Protein AF-A0A9D6IE54-F1 (afdb_monomer)

pLDDT: mean 77.95, std 11.27, range [38.97, 90.38]

Nearest PDB structures (foldseek):
  3ip4-assembly1_B  TM=4.733E-01  e=3.194E-02  Staphylococcus aureus subsp. aureus Mu50

Secondary structure (DSSP, 8-state):
--HHHHHHHHHHHHHTTT--HHHHHHHHHHTT--TTTS-HHHHHHHHHHHGGGGTHHHHHHHHHHHHHHHH-HHHHHHHHTT-HHHHHHHHHHHHHH--S---HHHHHHHHHHHH-

Structure (mmCIF, N/CA/C/O backbone):
data_AF-A0A9D6IE54-F1
#
_entry.id   AF-A0A9D6IE54-F1
#
loop_
_atom_site.group_PDB
_atom_site.id
_atom_site.type_symbol
_at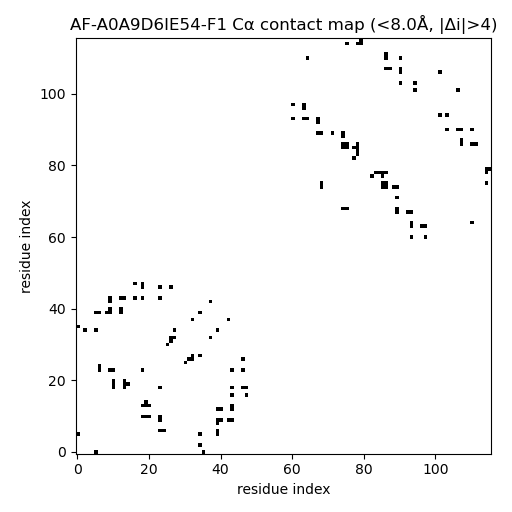om_site.label_atom_id
_atom_site.label_alt_id
_atom_site.label_comp_id
_atom_site.label_asym_id
_atom_site.label_entity_id
_atom_site.label_seq_id
_atom_site.pdbx_PDB_ins_code
_atom_site.Cartn_x
_atom_site.Cartn_y
_atom_site.Cartn_z
_atom_site.occupancy
_atom_site.B_iso_or_equiv
_atom_site.auth_seq_id
_atom_site.auth_comp_id
_atom_site.auth_asym_id
_atom_site.auth_atom_id
_atom_site.pdbx_PDB_model_num
ATOM 1 N N . LYS A 1 1 ? 20.554 7.512 -29.281 1.00 60.22 1 LYS A N 1
ATOM 2 C CA . LYS A 1 1 ? 19.188 7.367 -28.726 1.00 60.22 1 LYS A CA 1
ATOM 3 C C . LYS A 1 1 ? 19.152 8.113 -27.410 1.00 60.22 1 LYS A C 1
ATOM 5 O O . LYS A 1 1 ? 20.051 7.894 -26.607 1.00 60.22 1 LYS A O 1
ATOM 10 N N . THR A 1 2 ? 18.213 9.034 -27.226 1.00 78.38 2 THR A N 1
ATOM 11 C CA . THR A 1 2 ? 18.076 9.723 -25.941 1.00 78.38 2 THR A CA 1
ATOM 12 C C . THR A 1 2 ? 17.178 8.913 -25.008 1.00 78.38 2 THR A C 1
ATOM 14 O O . THR A 1 2 ? 16.385 8.082 -25.456 1.00 78.38 2 THR A O 1
ATOM 17 N N . THR A 1 3 ? 17.287 9.152 -23.703 1.00 77.19 3 THR A N 1
ATOM 18 C CA . THR A 1 3 ? 16.371 8.571 -22.709 1.00 77.19 3 THR A CA 1
ATOM 19 C C . THR A 1 3 ? 14.913 8.952 -22.988 1.00 77.19 3 THR A C 1
ATOM 21 O O . THR A 1 3 ? 14.018 8.170 -22.680 1.00 77.19 3 THR A O 1
ATOM 24 N N . ALA A 1 4 ? 14.678 10.119 -23.600 1.00 79.81 4 ALA A N 1
ATOM 25 C CA . ALA A 1 4 ? 13.350 10.594 -23.975 1.00 79.81 4 ALA A CA 1
ATOM 26 C C . ALA A 1 4 ? 12.734 9.746 -25.100 1.00 79.81 4 ALA A C 1
ATOM 28 O O . ALA A 1 4 ? 11.650 9.204 -24.905 1.00 79.81 4 ALA A O 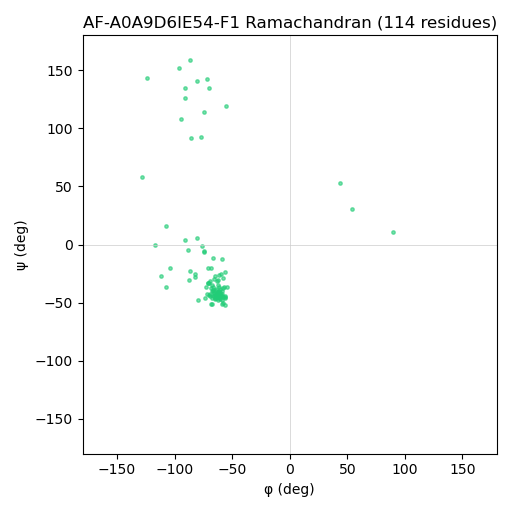1
ATOM 29 N N . ASP A 1 5 ? 13.460 9.530 -26.205 1.00 84.56 5 ASP A N 1
ATOM 30 C CA . ASP A 1 5 ? 12.999 8.670 -27.311 1.00 84.56 5 ASP A CA 1
ATOM 31 C C . ASP A 1 5 ? 12.651 7.257 -26.823 1.00 84.56 5 ASP A C 1
ATOM 33 O O . ASP A 1 5 ? 11.609 6.696 -27.158 1.00 84.56 5 ASP A O 1
ATOM 37 N N . TYR A 1 6 ? 13.519 6.688 -25.982 1.00 84.75 6 TYR A N 1
ATOM 38 C CA . TYR A 1 6 ? 13.324 5.352 -25.425 1.00 84.75 6 TYR A CA 1
ATOM 39 C C . TYR A 1 6 ? 12.075 5.267 -24.537 1.00 84.75 6 TYR A C 1
ATOM 41 O O . TYR A 1 6 ? 11.325 4.289 -24.583 1.00 84.75 6 TYR A O 1
ATOM 49 N N . PHE A 1 7 ? 11.849 6.293 -23.715 1.00 84.19 7 PHE A N 1
ATOM 50 C CA . PHE A 1 7 ? 10.685 6.365 -22.845 1.00 84.19 7 PHE A CA 1
ATOM 51 C C . PHE A 1 7 ? 9.387 6.474 -23.650 1.00 84.19 7 PHE A C 1
ATOM 53 O O . PHE A 1 7 ? 8.435 5.757 -23.350 1.00 84.19 7 PHE A O 1
ATOM 60 N N . GLU A 1 8 ? 9.348 7.306 -24.690 1.00 86.25 8 GLU A N 1
ATOM 61 C CA . GLU A 1 8 ? 8.169 7.451 -25.549 1.00 86.25 8 GLU A CA 1
ATOM 62 C C . GLU A 1 8 ? 7.808 6.151 -26.278 1.00 86.25 8 GLU A C 1
ATOM 64 O O . GLU A 1 8 ? 6.637 5.758 -26.305 1.00 86.25 8 GLU A O 1
ATOM 69 N N . GLU A 1 9 ? 8.808 5.437 -26.803 1.0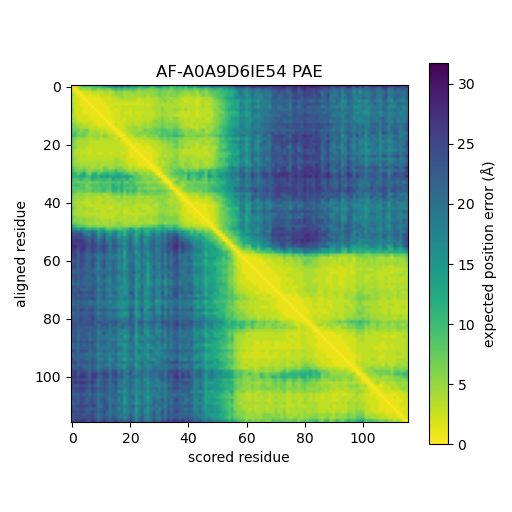0 86.88 9 GLU A N 1
ATOM 70 C CA . GLU A 1 9 ? 8.616 4.114 -27.405 1.00 86.88 9 GLU A CA 1
ATOM 71 C C . GLU A 1 9 ? 8.065 3.107 -26.389 1.00 86.88 9 GLU A C 1
ATOM 73 O O . GLU A 1 9 ? 7.086 2.407 -26.663 1.00 86.88 9 GLU A O 1
ATOM 78 N N . ALA A 1 10 ? 8.644 3.064 -25.186 1.00 85.38 10 ALA A N 1
ATOM 79 C CA . ALA A 1 10 ? 8.174 2.192 -24.118 1.00 85.38 10 ALA A CA 1
ATOM 80 C C . ALA A 1 10 ? 6.733 2.532 -23.695 1.00 85.38 10 ALA A C 1
ATOM 82 O O . ALA A 1 10 ? 5.927 1.627 -23.503 1.00 85.38 10 ALA A O 1
ATOM 83 N N . VAL A 1 11 ? 6.363 3.813 -23.602 1.00 85.56 11 VAL A N 1
ATOM 84 C CA . VAL A 1 11 ? 4.992 4.243 -23.275 1.00 85.56 11 VAL A CA 1
ATOM 85 C C . VAL A 1 11 ? 3.998 3.824 -24.359 1.00 85.56 11 VAL A C 1
ATOM 87 O O . VAL A 1 11 ? 2.930 3.310 -24.024 1.00 85.56 11 VAL A O 1
ATOM 90 N N . LYS A 1 12 ? 4.352 3.966 -25.644 1.00 87.12 12 LYS A N 1
ATOM 91 C CA . LYS A 1 12 ? 3.515 3.501 -26.764 1.00 87.12 12 LYS A CA 1
ATOM 92 C C . LYS A 1 12 ? 3.227 2.004 -26.687 1.00 87.12 12 LYS A C 1
ATOM 94 O O . LYS A 1 12 ? 2.081 1.597 -26.852 1.00 87.12 12 LYS A O 1
ATOM 99 N N . ILE A 1 13 ? 4.245 1.191 -26.404 1.00 85.56 13 ILE A N 1
ATOM 100 C CA . ILE A 1 13 ? 4.092 -0.267 -26.286 1.00 85.56 13 ILE A CA 1
ATOM 101 C C . ILE A 1 13 ? 3.336 -0.619 -24.991 1.00 85.56 13 ILE A C 1
ATOM 103 O O . ILE A 1 13 ? 2.423 -1.441 -24.991 1.00 85.56 13 ILE A O 1
ATOM 107 N N . GLY A 1 14 ? 3.666 0.047 -23.881 1.00 81.31 14 GLY A N 1
ATOM 108 C CA . GLY A 1 14 ? 3.065 -0.158 -22.561 1.00 81.31 14 GLY A CA 1
ATOM 109 C C . GLY A 1 14 ? 1.583 0.201 -22.481 1.00 81.31 14 GLY A C 1
ATOM 110 O O . GLY A 1 14 ? 0.859 -0.417 -21.696 1.00 81.31 14 GLY A O 1
ATOM 111 N N . ALA A 1 15 ? 1.109 1.126 -23.322 1.00 78.44 15 ALA A N 1
ATOM 112 C CA . ALA A 1 15 ? -0.308 1.459 -23.445 1.00 78.44 15 ALA A CA 1
ATOM 113 C C . ALA A 1 15 ? -1.161 0.227 -23.803 1.00 78.44 15 ALA A C 1
ATOM 115 O O . ALA A 1 15 ? -2.237 0.048 -23.234 1.00 78.44 15 ALA A O 1
ATOM 116 N N . GLY A 1 16 ? -0.641 -0.679 -24.643 1.00 77.12 16 GLY A N 1
ATOM 117 C CA . GLY A 1 16 ? -1.297 -1.952 -24.971 1.00 77.12 16 GLY A CA 1
ATOM 118 C C . GLY A 1 16 ? -1.355 -2.953 -23.807 1.00 77.12 16 GLY A C 1
ATOM 119 O O . GLY A 1 16 ? -2.206 -3.834 -23.795 1.00 77.12 16 GLY A O 1
ATOM 120 N N . HIS A 1 17 ? -0.499 -2.790 -22.793 1.00 72.62 17 HIS A N 1
ATOM 121 C CA . HIS A 1 17 ? -0.405 -3.656 -21.606 1.00 72.62 17 HIS A CA 1
ATOM 122 C C . HIS A 1 17 ? -0.965 -2.988 -20.325 1.00 72.62 17 HIS A C 1
ATOM 124 O O . HIS A 1 17 ? -0.693 -3.417 -19.193 1.00 72.62 17 HIS A O 1
ATOM 130 N N . MET A 1 18 ? -1.744 -1.906 -20.481 1.00 70.00 18 MET A N 1
ATOM 131 C CA . MET A 1 18 ? -2.297 -1.079 -19.395 1.00 70.00 18 MET A CA 1
ATOM 132 C C . MET A 1 18 ? -1.230 -0.556 -18.411 1.00 70.00 18 MET A C 1
ATOM 134 O O . MET A 1 18 ? -1.486 -0.446 -17.208 1.00 70.00 18 MET A O 1
ATOM 138 N N . ILE A 1 19 ? 0.003 -0.318 -18.860 1.00 76.44 19 ILE A N 1
ATOM 139 C CA . ILE A 1 19 ? 1.104 0.126 -17.994 1.00 76.44 19 ILE A CA 1
ATOM 140 C C . ILE A 1 19 ? 1.136 1.652 -17.961 1.00 76.44 19 ILE A C 1
ATOM 142 O O . ILE A 1 19 ? 1.213 2.305 -18.997 1.00 76.44 19 ILE A O 1
ATOM 146 N N . ALA A 1 20 ? 1.110 2.229 -16.759 1.00 80.44 20 ALA A N 1
ATOM 147 C CA . ALA A 1 20 ? 1.158 3.676 -16.602 1.00 80.44 20 ALA A CA 1
ATOM 148 C C . ALA A 1 20 ? 2.558 4.239 -16.939 1.00 80.44 20 ALA A C 1
ATOM 150 O O . ALA A 1 20 ? 3.561 3.661 -16.504 1.00 80.44 20 ALA A O 1
ATOM 151 N N . PRO A 1 21 ? 2.659 5.421 -17.580 1.00 81.31 21 PRO A N 1
ATOM 152 C CA . PRO A 1 21 ? 3.941 6.076 -17.871 1.00 81.31 21 PRO A CA 1
ATOM 153 C C . PRO A 1 21 ? 4.812 6.273 -16.624 1.00 81.31 21 PRO A C 1
ATOM 155 O O . PRO A 1 21 ? 6.022 6.064 -16.656 1.00 81.31 21 PRO A O 1
ATOM 158 N N . LYS A 1 22 ? 4.182 6.577 -15.481 1.00 80.25 22 LYS A N 1
ATOM 159 C CA . LYS A 1 22 ? 4.849 6.699 -14.176 1.00 80.25 22 LYS A CA 1
ATOM 160 C C . LYS A 1 22 ? 5.594 5.422 -13.766 1.00 80.25 22 LYS A C 1
ATOM 162 O O . LYS A 1 22 ? 6.668 5.506 -13.177 1.00 80.25 22 LYS A O 1
ATOM 167 N N . GLN A 1 23 ? 5.040 4.244 -14.064 1.00 77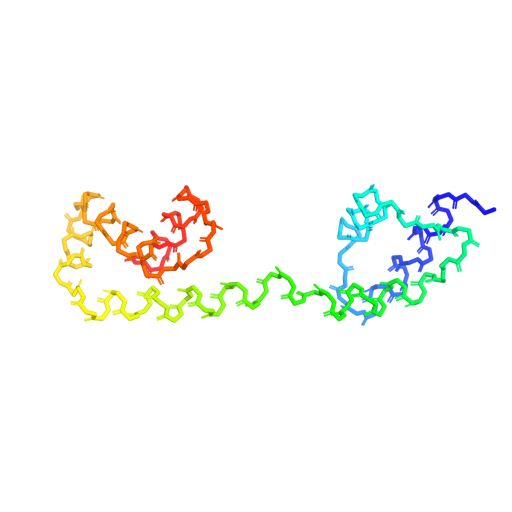.00 23 GLN A N 1
ATOM 168 C CA . GLN A 1 23 ? 5.671 2.959 -13.744 1.00 77.00 23 GLN A CA 1
ATOM 169 C C . GLN A 1 23 ? 6.918 2.745 -14.602 1.00 77.00 23 GLN A C 1
ATOM 171 O O . GLN A 1 23 ? 7.966 2.380 -14.077 1.00 77.00 23 GLN A O 1
ATOM 176 N N . ILE A 1 24 ? 6.815 3.045 -15.897 1.00 80.56 24 ILE A N 1
ATOM 177 C CA . ILE A 1 24 ? 7.927 2.957 -16.847 1.00 80.56 24 ILE A CA 1
ATOM 178 C C . ILE A 1 24 ? 9.050 3.906 -16.419 1.00 80.56 24 ILE A C 1
ATOM 180 O O . ILE A 1 24 ? 10.196 3.480 -16.311 1.00 80.56 24 ILE A O 1
ATOM 184 N N . ALA A 1 25 ? 8.717 5.151 -16.064 1.00 79.69 25 ALA A N 1
ATOM 185 C CA . ALA A 1 25 ? 9.686 6.144 -15.606 1.00 79.69 25 ALA A CA 1
ATOM 186 C C . ALA A 1 25 ? 10.398 5.682 -14.330 1.00 79.69 25 ALA A C 1
ATOM 188 O O . ALA A 1 25 ? 11.622 5.729 -14.253 1.00 79.69 25 ALA A O 1
ATOM 189 N N . ASN A 1 26 ? 9.647 5.161 -13.353 1.00 77.19 26 ASN A N 1
ATOM 190 C CA . ASN A 1 26 ? 10.225 4.646 -12.115 1.00 77.19 26 ASN A CA 1
ATOM 191 C C . ASN A 1 26 ? 11.173 3.468 -12.381 1.00 77.19 26 ASN A C 1
ATOM 193 O O . ASN A 1 26 ? 12.236 3.397 -11.784 1.00 77.19 26 ASN A O 1
ATOM 197 N N . VAL A 1 27 ? 10.847 2.559 -13.301 1.00 78.12 27 VAL A N 1
ATOM 198 C CA . VAL A 1 27 ? 11.741 1.438 -13.633 1.00 78.12 27 VAL A CA 1
ATOM 199 C C . VAL A 1 27 ? 12.996 1.916 -14.375 1.00 78.12 27 VAL A C 1
ATOM 201 O O . VAL A 1 27 ? 14.098 1.496 -14.033 1.00 78.12 27 VAL A O 1
ATOM 204 N N . VAL A 1 28 ? 12.865 2.825 -15.340 1.00 76.12 28 VAL A N 1
ATOM 205 C CA . VAL A 1 28 ? 14.015 3.370 -16.083 1.00 76.12 28 VAL A CA 1
ATOM 206 C C . VAL A 1 28 ? 14.961 4.141 -15.151 1.00 76.12 28 VAL A C 1
ATOM 208 O O . VAL A 1 28 ? 16.173 3.949 -15.219 1.00 76.12 28 VAL A O 1
ATOM 211 N N . ILE A 1 29 ? 14.415 4.949 -14.237 1.00 71.62 29 ILE A N 1
ATOM 212 C CA . ILE A 1 29 ? 15.191 5.801 -13.323 1.00 71.62 29 ILE A CA 1
ATOM 213 C C . ILE A 1 29 ? 15.750 5.001 -12.135 1.00 71.62 29 ILE A C 1
ATOM 215 O O . ILE A 1 29 ? 16.929 5.109 -11.809 1.00 71.62 29 ILE A O 1
ATOM 219 N N . ASN A 1 30 ? 14.919 4.187 -11.478 1.00 67.81 30 ASN A N 1
ATOM 220 C CA . ASN A 1 30 ? 15.233 3.570 -10.184 1.00 67.81 30 ASN A CA 1
ATOM 221 C C . ASN A 1 30 ? 15.985 2.234 -10.331 1.00 67.81 30 ASN A C 1
ATOM 223 O O . ASN A 1 30 ? 16.814 1.890 -9.494 1.00 67.81 30 ASN A O 1
ATOM 227 N N . LYS A 1 31 ? 15.750 1.485 -11.421 1.00 63.38 31 LYS A N 1
ATOM 228 C CA . LYS A 1 31 ? 16.450 0.216 -11.703 1.00 63.38 31 LYS A CA 1
ATOM 229 C C . LYS A 1 31 ? 17.726 0.382 -12.540 1.00 63.38 31 LYS A C 1
ATOM 231 O O . LYS A 1 31 ? 18.334 -0.631 -12.868 1.00 63.38 31 LYS A O 1
ATOM 236 N N . LYS A 1 32 ? 18.129 1.621 -12.872 1.00 61.34 32 LYS A N 1
ATOM 237 C CA . LYS A 1 32 ? 19.295 1.940 -13.725 1.00 61.34 32 LYS A CA 1
ATOM 238 C C . LYS A 1 32 ? 19.370 1.035 -14.961 1.00 61.34 32 LYS A C 1
ATOM 240 O O . LYS A 1 32 ? 20.373 0.367 -15.197 1.00 61.34 32 LYS A O 1
ATOM 245 N N . ILE A 1 33 ? 18.275 0.960 -15.713 1.00 68.06 33 ILE A N 1
ATOM 246 C CA . ILE A 1 33 ? 18.244 0.114 -16.906 1.00 68.06 33 ILE A CA 1
ATOM 247 C C . ILE A 1 33 ? 19.128 0.722 -17.982 1.00 68.06 33 ILE A C 1
ATOM 249 O O . ILE A 1 33 ? 19.053 1.916 -18.270 1.00 68.06 33 ILE A O 1
ATOM 253 N N . ASP A 1 34 ? 19.927 -0.136 -18.601 1.00 70.81 34 ASP A N 1
ATOM 254 C CA . ASP A 1 34 ? 20.775 0.247 -19.711 1.00 70.81 34 ASP A CA 1
ATOM 255 C C . ASP A 1 34 ? 19.931 0.373 -20.988 1.00 70.81 34 ASP A C 1
ATOM 257 O O . ASP A 1 34 ? 19.653 -0.605 -21.689 1.00 70.81 34 ASP A O 1
ATOM 261 N N . ILE A 1 35 ? 19.460 1.594 -21.254 1.00 71.31 35 ILE A N 1
ATOM 262 C CA . ILE A 1 35 ? 18.622 1.954 -22.413 1.00 71.31 35 ILE A CA 1
ATOM 263 C C . ILE A 1 35 ? 19.357 1.827 -23.758 1.00 71.31 35 ILE A C 1
ATOM 265 O O . ILE A 1 35 ? 18.733 1.896 -24.815 1.00 71.31 35 ILE A O 1
ATOM 269 N N . SER A 1 36 ? 20.683 1.660 -23.726 1.00 67.81 36 SER A N 1
ATOM 270 C CA . SER A 1 36 ? 21.506 1.468 -24.922 1.00 67.81 36 SER A CA 1
ATOM 271 C C . SER A 1 36 ? 21.491 0.016 -25.397 1.00 67.81 36 SER A C 1
ATOM 273 O O . SER A 1 36 ? 21.644 -0.235 -26.590 1.00 67.81 36 SER A O 1
ATOM 275 N N . SER A 1 37 ? 21.284 -0.928 -24.474 1.00 70.81 37 SER A N 1
ATOM 276 C CA . SER A 1 37 ? 21.341 -2.371 -24.737 1.00 70.81 37 SER A CA 1
ATOM 277 C C . SER A 1 37 ? 19.974 -3.060 -24.617 1.00 70.81 37 SER A C 1
ATOM 279 O O . SER A 1 37 ? 19.705 -4.062 -25.277 1.00 70.81 37 SER A O 1
ATOM 281 N N . THR A 1 38 ? 19.065 -2.507 -23.812 1.00 74.31 38 THR A N 1
ATOM 282 C CA . THR A 1 38 ? 17.742 -3.097 -23.568 1.00 74.31 38 THR A CA 1
ATOM 283 C C . THR A 1 38 ? 16.718 -2.565 -24.565 1.00 74.31 38 THR A C 1
ATOM 285 O O . THR A 1 38 ? 16.644 -1.364 -24.795 1.00 74.31 38 THR A O 1
ATOM 288 N N . LEU A 1 39 ? 15.888 -3.441 -25.139 1.00 82.56 39 LEU A N 1
ATOM 289 C CA . LEU A 1 39 ? 14.790 -3.032 -26.020 1.00 82.56 39 LEU A C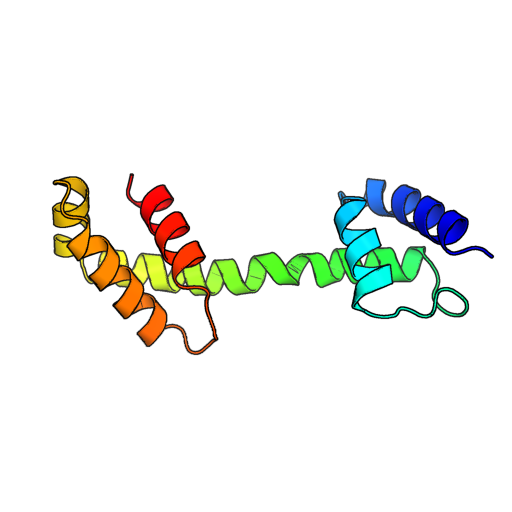A 1
ATOM 290 C C . LEU A 1 39 ? 13.565 -2.564 -25.213 1.00 82.56 39 LEU A C 1
ATOM 292 O O . LEU A 1 39 ? 13.195 -3.229 -24.239 1.00 82.56 39 LEU A O 1
ATOM 296 N N . PRO A 1 40 ? 12.856 -1.507 -25.656 1.00 79.06 40 PRO A N 1
ATOM 297 C CA . PRO A 1 40 ? 11.680 -0.993 -24.954 1.00 79.06 40 PRO A CA 1
ATOM 298 C C . PRO A 1 40 ? 10.553 -2.032 -24.894 1.00 79.06 40 PRO A C 1
ATOM 300 O O . PRO A 1 40 ? 9.898 -2.164 -23.866 1.00 79.06 40 PRO A O 1
ATOM 303 N N . ALA A 1 41 ? 10.389 -2.856 -25.933 1.00 82.94 41 ALA A N 1
ATOM 304 C CA . ALA A 1 41 ? 9.446 -3.975 -25.917 1.00 82.94 41 ALA A CA 1
ATOM 305 C C . ALA A 1 41 ? 9.751 -4.979 -24.793 1.00 82.94 41 ALA A C 1
ATOM 307 O O . ALA A 1 41 ? 8.854 -5.394 -24.065 1.00 82.94 41 ALA A O 1
ATOM 308 N N . HIS A 1 42 ? 11.028 -5.323 -24.602 1.00 81.88 42 HIS A N 1
ATOM 309 C CA . HIS A 1 42 ? 11.449 -6.256 -23.558 1.00 81.88 42 HIS A CA 1
ATOM 31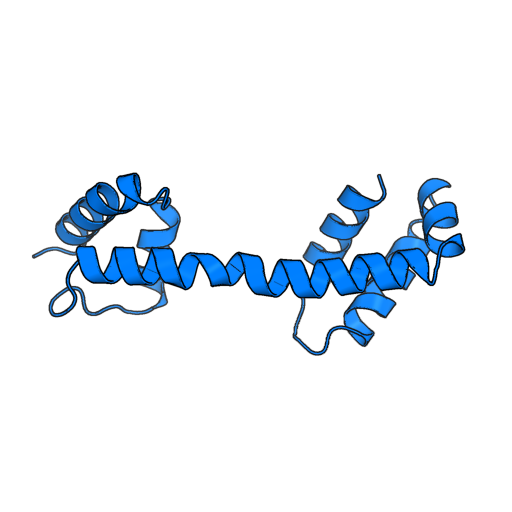0 C C . HIS A 1 42 ? 11.265 -5.653 -22.162 1.00 81.88 42 HIS A C 1
ATOM 312 O O . HIS A 1 42 ? 10.824 -6.340 -21.243 1.00 81.88 42 HIS A O 1
ATOM 318 N N . LEU A 1 43 ? 11.531 -4.350 -22.014 1.00 79.69 43 LEU A N 1
ATOM 319 C CA . LEU A 1 43 ? 11.235 -3.610 -20.792 1.00 79.69 43 LEU A CA 1
ATOM 320 C C . LEU A 1 43 ? 9.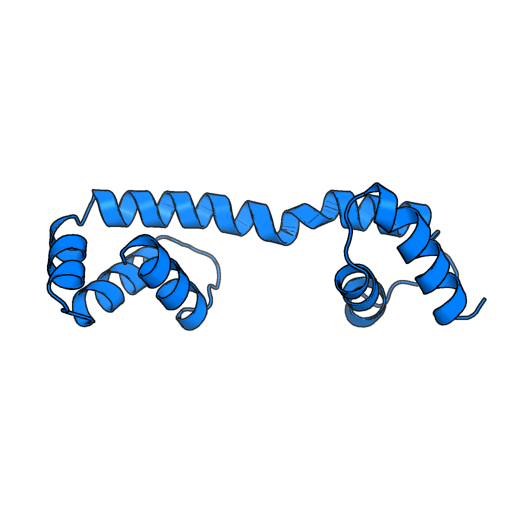743 -3.665 -20.459 1.00 79.69 43 LEU A C 1
ATOM 322 O O . LEU A 1 43 ? 9.395 -3.946 -19.319 1.00 79.69 43 LEU A O 1
ATOM 326 N N . ILE A 1 44 ? 8.865 -3.414 -21.430 1.00 83.38 44 ILE A N 1
ATOM 327 C CA . ILE A 1 44 ? 7.416 -3.451 -21.217 1.00 83.38 44 ILE A CA 1
ATOM 328 C C . ILE A 1 44 ? 6.940 -4.849 -20.867 1.00 83.38 44 ILE A C 1
ATOM 330 O O . ILE A 1 44 ? 6.190 -4.977 -19.908 1.00 83.38 44 ILE A O 1
ATOM 334 N N . THR A 1 45 ? 7.421 -5.890 -21.543 1.00 79.62 45 THR A N 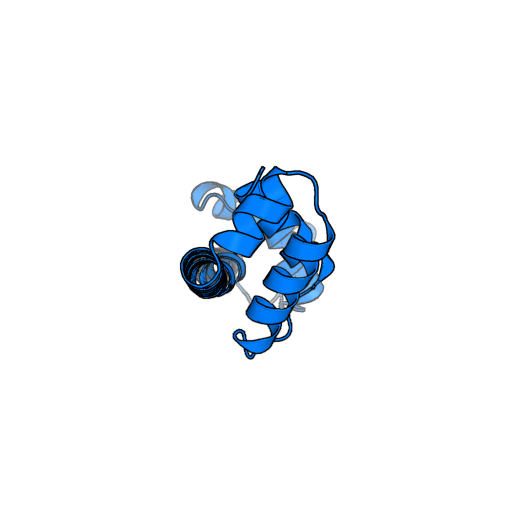1
ATOM 335 C CA . THR A 1 45 ? 7.134 -7.275 -21.153 1.00 79.62 45 THR A CA 1
ATOM 336 C C . THR A 1 45 ? 7.621 -7.551 -19.734 1.00 79.62 45 THR A C 1
ATOM 338 O O . THR A 1 45 ? 6.884 -8.108 -18.929 1.00 79.62 45 THR A O 1
ATOM 341 N N . GLN A 1 46 ? 8.816 -7.083 -19.369 1.00 75.12 46 GLN A N 1
ATOM 342 C CA . GLN A 1 46 ? 9.341 -7.228 -18.016 1.00 75.12 46 GLN A CA 1
ATOM 343 C C . GLN A 1 46 ? 8.510 -6.448 -16.990 1.00 75.12 46 GLN A C 1
ATOM 345 O O . GLN A 1 46 ? 8.301 -6.962 -15.899 1.00 75.12 46 GLN A O 1
ATOM 350 N N . ILE A 1 47 ? 8.024 -5.242 -17.304 1.00 75.56 47 ILE A N 1
ATOM 351 C CA . ILE A 1 47 ? 7.147 -4.453 -16.424 1.00 75.56 47 ILE A CA 1
ATOM 352 C C . ILE A 1 47 ? 5.747 -5.062 -16.372 1.00 75.56 47 ILE A C 1
ATOM 354 O O . ILE A 1 47 ? 5.161 -5.064 -15.304 1.00 75.56 47 ILE A O 1
ATOM 358 N N . ALA A 1 48 ? 5.215 -5.616 -17.460 1.00 70.62 48 ALA A N 1
ATOM 359 C CA . ALA A 1 48 ? 3.943 -6.333 -17.479 1.00 70.62 48 ALA A CA 1
ATOM 360 C C . ALA A 1 48 ? 4.024 -7.589 -16.599 1.00 70.62 48 ALA A C 1
ATOM 362 O O . ALA A 1 48 ? 3.163 -7.793 -15.749 1.00 70.62 48 ALA A O 1
ATOM 363 N N . SER A 1 49 ? 5.110 -8.356 -16.719 1.00 64.62 49 SER A N 1
ATOM 364 C CA . SER A 1 49 ? 5.407 -9.503 -15.855 1.00 64.62 49 SER A CA 1
ATOM 365 C C . SER A 1 49 ? 5.751 -9.086 -14.418 1.00 64.62 49 SER A C 1
ATOM 367 O O . SER A 1 49 ? 5.436 -9.797 -13.471 1.00 64.62 49 SER A O 1
ATOM 369 N N . SER A 1 50 ? 6.361 -7.912 -14.222 1.00 54.38 50 SER A N 1
ATOM 370 C CA . SER A 1 50 ? 6.693 -7.352 -12.898 1.00 54.38 50 SER A CA 1
ATOM 371 C C . SER A 1 50 ? 5.572 -6.506 -12.299 1.00 54.38 50 SER A C 1
ATOM 373 O O . SER A 1 50 ? 5.673 -6.111 -11.143 1.00 54.38 50 SER A O 1
ATOM 375 N N . LYS A 1 51 ? 4.469 -6.266 -13.019 1.00 50.47 51 LYS A N 1
ATOM 376 C CA . LYS A 1 51 ? 3.251 -5.606 -12.512 1.00 50.47 51 LYS A CA 1
ATOM 377 C C . LYS A 1 51 ? 2.664 -6.382 -11.326 1.00 50.47 51 LYS A C 1
ATOM 379 O O . LYS A 1 51 ? 1.851 -5.859 -10.575 1.00 50.47 51 LYS A O 1
ATOM 384 N N . GLN A 1 52 ? 3.163 -7.600 -11.117 1.00 46.19 52 GLN A N 1
ATOM 385 C CA . GLN A 1 52 ? 2.924 -8.4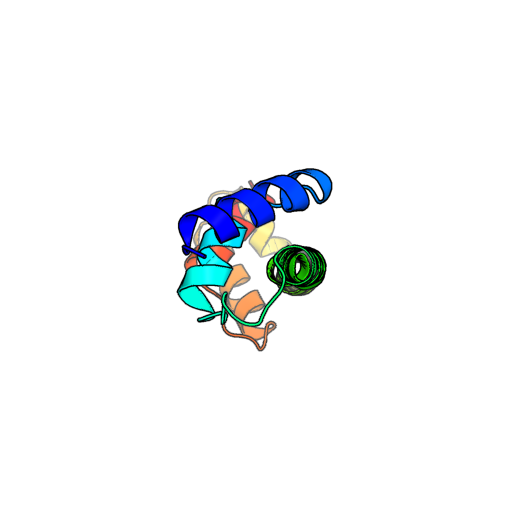56 -9.973 1.00 46.19 52 GLN A CA 1
ATOM 386 C C . GLN A 1 52 ? 3.649 -8.054 -8.672 1.00 46.19 52 GLN A C 1
ATOM 388 O O . GLN A 1 52 ? 3.388 -8.645 -7.624 1.00 46.19 52 GLN A O 1
ATOM 393 N N . THR A 1 53 ? 4.533 -7.045 -8.669 1.00 42.09 53 THR A N 1
ATOM 394 C CA . THR A 1 53 ? 5.198 -6.599 -7.426 1.00 42.09 53 THR A CA 1
ATOM 395 C C . THR A 1 53 ? 4.304 -5.763 -6.506 1.00 42.09 53 THR A C 1
ATOM 397 O O . THR A 1 53 ? 4.747 -5.390 -5.424 1.00 42.09 53 THR A O 1
ATOM 400 N N . ALA A 1 54 ? 3.054 -5.501 -6.902 1.00 43.66 54 ALA A N 1
ATOM 401 C CA . ALA A 1 54 ? 2.024 -4.910 -6.045 1.00 43.66 54 ALA A CA 1
ATOM 402 C C . ALA A 1 54 ? 0.813 -5.834 -5.806 1.00 43.66 54 ALA A C 1
ATOM 404 O O . ALA A 1 54 ? -0.091 -5.443 -5.087 1.00 43.66 54 ALA A O 1
ATOM 405 N N . THR A 1 55 ? 0.772 -7.045 -6.376 1.00 38.97 55 THR A N 1
ATOM 406 C CA . THR A 1 55 ? -0.367 -7.968 -6.184 1.00 38.97 55 THR A CA 1
ATOM 407 C C . THR A 1 55 ? -0.031 -9.153 -5.281 1.00 38.97 55 THR A C 1
ATOM 409 O O . THR A 1 55 ? -0.841 -9.520 -4.438 1.00 38.97 55 THR A O 1
ATOM 412 N N . LEU A 1 56 ? 1.191 -9.698 -5.337 1.00 41.25 56 LEU A N 1
ATOM 413 C CA . LEU A 1 56 ? 1.555 -10.840 -4.479 1.00 41.25 56 LEU A CA 1
ATOM 414 C C . LEU A 1 56 ? 1.715 -10.482 -2.993 1.00 41.25 56 LEU A C 1
ATOM 416 O O . LEU A 1 56 ? 1.447 -11.314 -2.127 1.00 41.25 56 LEU A O 1
ATOM 420 N N . SER A 1 57 ? 2.187 -9.269 -2.686 1.00 54.56 57 SER A N 1
ATOM 421 C CA . SER A 1 57 ? 2.265 -8.795 -1.295 1.00 54.56 57 SER A CA 1
ATOM 422 C C . SER A 1 57 ? 0.878 -8.511 -0.725 1.00 54.56 57 SER A C 1
ATOM 424 O O . SER A 1 57 ? 0.658 -8.735 0.461 1.00 54.56 57 SER A O 1
ATOM 426 N N . ASP A 1 58 ? -0.045 -8.062 -1.573 1.00 61.62 58 ASP A N 1
ATOM 427 C CA . ASP A 1 58 ? -1.406 -7.710 -1.194 1.00 61.62 58 ASP A CA 1
ATOM 428 C C . ASP A 1 58 ? -2.241 -8.961 -0.903 1.00 61.62 58 ASP A C 1
ATOM 430 O O . ASP A 1 58 ? -2.831 -9.031 0.165 1.00 61.62 58 ASP A O 1
ATOM 434 N N . GLU A 1 59 ? -2.203 -10.003 -1.741 1.00 69.00 59 GLU A N 1
ATOM 435 C CA . GLU A 1 59 ? -2.999 -11.222 -1.508 1.00 69.00 59 GLU A CA 1
ATOM 436 C C . GLU A 1 59 ? -2.611 -11.974 -0.223 1.00 69.00 59 GLU A C 1
ATOM 438 O O . GLU A 1 59 ? -3.474 -12.440 0.524 1.00 69.00 59 GLU A O 1
ATOM 443 N N . ALA A 1 60 ? -1.310 -12.113 0.055 1.00 75.81 60 ALA A N 1
ATOM 444 C CA . ALA A 1 60 ? -0.847 -12.775 1.276 1.00 75.81 60 ALA A CA 1
ATOM 445 C C . ALA A 1 60 ? -1.213 -11.963 2.527 1.00 75.81 60 ALA A C 1
ATOM 447 O O . ALA A 1 60 ? -1.604 -12.528 3.551 1.00 75.81 60 ALA A O 1
ATOM 448 N N . LEU A 1 61 ? -1.099 -10.638 2.428 1.00 78.25 61 LEU A N 1
ATOM 449 C CA . LEU A 1 61 ? -1.472 -9.722 3.491 1.00 78.25 61 LEU A CA 1
ATOM 450 C C . LEU A 1 61 ? -2.985 -9.724 3.724 1.00 78.25 61 LEU A C 1
ATOM 452 O O . LEU A 1 61 ? -3.406 -9.837 4.868 1.00 78.25 61 LEU A O 1
ATOM 456 N N . GLU A 1 62 ? -3.793 -9.652 2.668 1.00 81.12 62 GLU A N 1
ATOM 457 C CA . GLU A 1 62 ? -5.253 -9.705 2.747 1.00 81.12 62 GLU A CA 1
ATOM 458 C C . GLU A 1 62 ? -5.717 -11.011 3.381 1.00 81.12 62 GLU A C 1
ATOM 460 O O . GLU A 1 62 ? -6.505 -10.968 4.319 1.00 81.12 62 GLU A O 1
ATOM 465 N N . LYS A 1 63 ? -5.147 -12.161 2.993 1.00 84.75 63 LYS A N 1
ATOM 466 C CA . LYS A 1 63 ? -5.441 -13.440 3.662 1.00 84.75 63 LYS A CA 1
ATOM 467 C C . LYS A 1 63 ? -5.160 -13.398 5.162 1.00 84.75 63 LYS A C 1
ATOM 469 O O . LYS A 1 63 ? -5.970 -13.883 5.948 1.00 84.75 63 LYS A O 1
ATOM 474 N N . ILE A 1 64 ? -4.029 -12.820 5.568 1.00 86.69 64 ILE A N 1
ATOM 475 C CA . ILE A 1 64 ? -3.678 -12.686 6.987 1.00 86.69 64 ILE A CA 1
ATOM 476 C C . ILE A 1 64 ? -4.634 -11.728 7.694 1.00 86.69 64 ILE A C 1
ATOM 478 O O . ILE A 1 64 ? -5.084 -12.048 8.790 1.00 86.69 64 ILE A O 1
ATOM 482 N N . ILE A 1 65 ? -4.957 -10.582 7.089 1.00 86.06 65 ILE A N 1
ATOM 483 C CA . ILE A 1 65 ? -5.909 -9.615 7.645 1.00 86.06 65 ILE A CA 1
ATOM 484 C C . ILE A 1 65 ? -7.263 -10.293 7.845 1.00 86.06 65 ILE A C 1
ATOM 486 O O . ILE A 1 65 ? -7.782 -10.249 8.955 1.00 86.06 65 ILE A O 1
ATOM 490 N N . THR A 1 66 ? -7.805 -10.965 6.825 1.00 86.62 66 THR A N 1
ATOM 491 C CA . THR A 1 66 ? -9.072 -11.700 6.921 1.00 86.62 66 THR A CA 1
ATOM 492 C C . THR A 1 66 ? -9.022 -12.734 8.037 1.00 86.62 66 THR A C 1
ATOM 494 O O . THR A 1 66 ? -9.931 -12.773 8.856 1.00 86.62 66 THR A O 1
ATOM 497 N N . GLN A 1 67 ? -7.941 -13.511 8.135 1.00 89.31 67 GLN A N 1
ATOM 498 C CA . GLN A 1 67 ? -7.794 -14.494 9.204 1.00 89.31 67 GLN A CA 1
ATOM 499 C C . GLN A 1 67 ? -7.743 -13.833 10.590 1.00 89.31 67 GLN A C 1
ATOM 501 O O . GLN A 1 67 ? -8.390 -14.304 11.513 1.00 89.31 67 GLN A O 1
ATOM 506 N N . ILE A 1 68 ? -7.013 -12.726 10.753 1.00 89.56 68 ILE A N 1
ATOM 507 C CA . ILE A 1 68 ? -6.937 -12.001 12.029 1.00 89.56 68 ILE A CA 1
ATOM 508 C C . ILE A 1 68 ? -8.290 -11.385 12.404 1.00 89.56 68 ILE A C 1
ATOM 510 O O . ILE A 1 68 ? -8.667 -11.439 13.570 1.00 89.56 68 ILE A O 1
ATOM 514 N N . VAL A 1 69 ? -9.012 -10.812 11.442 1.00 87.06 69 VAL A N 1
ATOM 515 C CA . VAL A 1 69 ? -10.356 -10.241 11.623 1.00 87.06 69 VAL A CA 1
ATOM 516 C C . VAL A 1 69 ? -11.350 -11.332 12.037 1.00 87.06 69 VAL A C 1
ATOM 518 O O . VAL A 1 69 ? -12.099 -11.126 12.989 1.00 87.06 69 VAL A O 1
ATOM 521 N N . ASP A 1 70 ? -11.303 -12.496 11.386 1.00 88.06 70 ASP A N 1
ATOM 522 C CA . ASP A 1 70 ? -12.146 -13.662 11.686 1.00 88.06 70 ASP A CA 1
ATOM 523 C C . ASP A 1 70 ? -11.821 -14.286 13.055 1.00 88.06 70 ASP A C 1
ATOM 525 O O . ASP A 1 70 ? -12.718 -14.593 13.834 1.00 88.06 70 ASP A O 1
ATOM 529 N N . GLU A 1 71 ? -10.535 -14.369 13.415 1.00 90.00 71 GLU A N 1
ATOM 530 C CA . GLU A 1 71 ? -10.090 -14.828 14.737 1.00 90.00 71 GLU A CA 1
ATOM 531 C C . GLU A 1 71 ? -10.395 -13.811 15.856 1.00 90.00 71 GLU A C 1
ATOM 533 O O . GLU A 1 71 ? -10.422 -14.173 17.034 1.00 90.00 71 GLU A O 1
ATOM 538 N N . ASN A 1 72 ? -10.609 -12.529 15.524 1.00 89.00 72 ASN A N 1
ATOM 539 C CA . ASN A 1 72 ? -10.790 -11.441 16.493 1.00 89.00 72 ASN A CA 1
ATOM 540 C C . ASN A 1 72 ? -12.057 -10.601 16.220 1.00 89.00 72 ASN A C 1
ATOM 542 O O . ASN A 1 72 ? -11.973 -9.370 16.121 1.00 89.00 72 ASN A O 1
ATOM 546 N N . PRO A 1 73 ? -13.257 -11.213 16.198 1.00 88.12 73 PRO A N 1
ATOM 547 C CA . PRO A 1 73 ? -14.498 -10.507 15.877 1.00 88.12 73 PRO A CA 1
ATOM 548 C C . PRO A 1 73 ? -14.827 -9.413 16.904 1.00 88.12 73 PRO A C 1
ATOM 550 O O . PRO A 1 73 ? -15.346 -8.356 16.552 1.00 88.12 73 PRO A O 1
ATOM 553 N N . LYS A 1 74 ? -14.437 -9.606 18.171 1.00 88.38 74 LYS A N 1
ATOM 554 C CA . LYS A 1 74 ? -14.608 -8.599 19.231 1.00 88.38 74 LYS A CA 1
ATOM 555 C C . LYS A 1 74 ? -13.856 -7.302 18.932 1.00 88.38 74 LYS A C 1
ATOM 557 O O . LYS A 1 74 ? -14.410 -6.225 19.111 1.00 88.38 74 LYS A O 1
ATOM 562 N N . ALA A 1 75 ? -12.621 -7.396 18.436 1.00 87.81 75 ALA A N 1
ATOM 563 C CA . ALA A 1 75 ? -11.821 -6.218 18.105 1.00 87.81 75 ALA A CA 1
ATOM 564 C C . ALA A 1 75 ? -12.421 -5.447 16.916 1.00 87.81 75 ALA A C 1
ATOM 566 O O . ALA A 1 75 ? -12.407 -4.218 16.893 1.00 87.81 75 ALA A O 1
ATOM 567 N N . VAL A 1 76 ? -13.011 -6.162 15.959 1.00 88.50 76 VAL A N 1
ATOM 568 C CA . VAL A 1 76 ? -13.742 -5.567 14.834 1.00 88.50 76 VAL A CA 1
ATOM 569 C C . VAL A 1 76 ? -14.985 -4.823 15.320 1.00 88.50 76 VAL A C 1
ATOM 571 O O . VAL A 1 76 ? -15.209 -3.678 14.932 1.00 88.50 76 VAL A O 1
ATOM 574 N N . GLU A 1 77 ? -15.779 -5.433 16.203 1.00 88.94 77 GLU A N 1
ATOM 575 C CA . GLU A 1 77 ? -16.940 -4.774 16.808 1.00 88.94 77 GLU A CA 1
ATOM 576 C C . GLU A 1 77 ? -16.556 -3.553 17.647 1.00 88.94 77 GLU A C 1
ATOM 578 O O . GLU A 1 77 ? -17.216 -2.519 17.566 1.00 88.94 77 GLU A O 1
ATOM 583 N N . ASP A 1 78 ? -15.503 -3.655 18.460 1.00 90.38 78 ASP A N 1
ATOM 584 C CA . ASP A 1 78 ? -14.996 -2.540 19.257 1.00 90.38 78 ASP A CA 1
ATOM 585 C C . ASP A 1 78 ? -14.547 -1.380 18.361 1.00 90.38 78 ASP A C 1
ATOM 587 O O . ASP A 1 78 ? -14.866 -0.225 18.653 1.00 90.38 78 ASP A O 1
ATOM 591 N N . TYR A 1 79 ? -13.883 -1.674 17.239 1.00 88.75 79 TYR A N 1
ATOM 592 C CA . TYR A 1 79 ? -13.536 -0.662 16.245 1.00 88.75 79 TYR A CA 1
ATOM 593 C C . TYR A 1 79 ? -14.779 -0.014 15.621 1.00 88.75 79 TYR A C 1
ATOM 595 O O . TYR A 1 79 ? -14.866 1.212 15.590 1.00 88.75 79 TYR A O 1
ATOM 603 N N . LYS A 1 80 ? -15.787 -0.809 15.229 1.00 85.00 80 LYS A N 1
ATOM 604 C CA . LYS A 1 80 ? -17.076 -0.298 14.720 1.00 85.00 80 LYS A CA 1
ATOM 605 C C . LYS A 1 80 ? -17.837 0.552 15.744 1.00 85.00 80 LYS A C 1
ATOM 607 O O . LYS A 1 80 ? -18.593 1.438 15.365 1.00 85.00 80 LYS A O 1
ATOM 612 N N . LYS A 1 81 ? -17.607 0.328 17.042 1.00 88.44 81 LYS A N 1
ATOM 613 C CA . LYS A 1 81 ? -18.112 1.163 18.150 1.00 88.44 81 LYS A CA 1
ATOM 614 C C . LYS A 1 81 ? -17.279 2.437 18.377 1.00 88.44 81 LYS A C 1
ATOM 616 O O . LYS A 1 81 ? -17.523 3.153 19.343 1.00 88.44 81 LYS A O 1
ATOM 621 N N . GLY A 1 82 ? -16.296 2.718 17.519 1.00 84.50 82 GLY A N 1
ATOM 622 C CA . GLY A 1 82 ? -15.439 3.903 17.573 1.00 84.50 82 GLY A CA 1
ATOM 623 C C . GLY A 1 82 ? -14.172 3.739 18.416 1.00 84.50 82 GLY A C 1
ATOM 624 O O . GLY A 1 82 ? -13.488 4.726 18.690 1.00 84.50 82 GLY A O 1
ATOM 625 N N . LYS A 1 83 ? -13.820 2.521 18.853 1.00 85.56 83 LYS A N 1
ATOM 626 C CA . LYS A 1 83 ? -12.592 2.298 19.632 1.00 85.56 83 LYS A CA 1
ATOM 627 C C . LYS A 1 83 ? -11.394 2.085 18.711 1.00 85.56 83 LYS A C 1
ATOM 629 O O . LYS A 1 83 ? -11.028 0.956 18.387 1.00 85.56 83 LYS A O 1
ATOM 634 N N . SER A 1 84 ? -10.700 3.172 18.385 1.00 82.75 84 SER A N 1
ATOM 635 C CA . SER A 1 84 ? -9.472 3.152 17.571 1.00 82.75 84 SER A CA 1
ATOM 636 C C . SER A 1 84 ? -8.357 2.256 18.136 1.00 82.75 84 SER A C 1
ATOM 638 O O . SER A 1 84 ? -7.527 1.753 17.381 1.00 82.75 84 SER A O 1
ATOM 640 N N . ASN A 1 85 ? -8.357 1.986 19.447 1.00 86.75 85 ASN A N 1
ATOM 641 C CA . ASN A 1 85 ? -7.411 1.053 20.074 1.00 86.75 85 ASN A CA 1
ATOM 642 C C . ASN A 1 85 ? -7.555 -0.385 19.550 1.00 86.75 85 ASN A C 1
ATOM 644 O O . ASN A 1 85 ? -6.566 -1.116 19.487 1.00 86.75 85 ASN A O 1
ATOM 648 N N . ALA A 1 86 ? -8.760 -0.794 19.145 1.00 88.81 86 ALA A N 1
ATOM 649 C CA . ALA A 1 86 ? -8.986 -2.132 18.616 1.00 88.81 86 ALA A CA 1
ATOM 650 C C . ALA A 1 86 ? -8.339 -2.315 17.231 1.00 88.81 86 ALA A C 1
ATOM 652 O O . ALA A 1 86 ? -7.783 -3.375 16.945 1.00 88.81 86 ALA A O 1
ATOM 653 N N . LEU A 1 87 ? -8.295 -1.253 16.417 1.00 87.19 87 LEU A N 1
ATOM 654 C CA . LEU A 1 87 ? -7.557 -1.248 15.153 1.00 87.19 87 LEU A CA 1
ATOM 655 C C . LEU A 1 87 ? -6.051 -1.416 15.384 1.00 87.19 87 LEU A C 1
ATOM 657 O O . LEU A 1 87 ? -5.419 -2.224 14.710 1.00 87.19 87 LEU A O 1
ATOM 661 N N . MET A 1 88 ? -5.472 -0.708 16.363 1.00 87.38 88 MET A N 1
ATOM 662 C CA . MET A 1 88 ? -4.051 -0.868 16.711 1.00 87.38 88 MET A CA 1
ATOM 663 C C . MET A 1 88 ? -3.711 -2.305 17.120 1.00 87.38 88 MET A C 1
ATOM 665 O O . MET A 1 88 ? -2.667 -2.824 16.722 1.00 87.38 88 MET A O 1
ATOM 669 N N . PHE A 1 89 ? -4.595 -2.960 17.874 1.00 89.75 89 PHE A N 1
ATOM 670 C CA . PHE A 1 89 ? -4.422 -4.360 18.252 1.00 89.75 89 PHE A CA 1
ATOM 671 C C . PHE A 1 89 ? -4.399 -5.286 17.026 1.00 89.75 89 PHE A C 1
ATOM 673 O O . PHE A 1 89 ? -3.485 -6.100 16.882 1.00 89.75 89 PHE A O 1
ATOM 680 N N . LEU A 1 90 ? -5.358 -5.119 16.109 1.00 88.75 90 LEU A N 1
ATOM 681 C CA . LEU A 1 90 ? -5.433 -5.899 14.871 1.00 88.75 90 LEU A CA 1
ATOM 682 C C . LEU A 1 90 ? -4.207 -5.672 13.970 1.00 88.75 90 LEU A C 1
ATOM 684 O O . LEU A 1 90 ? -3.624 -6.633 13.472 1.00 88.75 90 LEU A O 1
ATOM 688 N N . VAL A 1 91 ? -3.760 -4.422 13.819 1.00 88.19 91 VAL A N 1
ATOM 689 C CA . VAL A 1 91 ? -2.544 -4.074 13.061 1.00 88.19 91 VAL A CA 1
ATOM 690 C C . VAL A 1 91 ? -1.317 -4.776 13.652 1.00 88.19 91 VAL A C 1
ATOM 692 O O . VAL A 1 91 ? -0.532 -5.369 12.913 1.00 88.19 91 VAL A O 1
ATOM 695 N N . GLY A 1 92 ? -1.171 -4.785 14.981 1.00 88.12 92 GLY A N 1
ATOM 696 C CA . GLY A 1 92 ? -0.083 -5.497 15.657 1.00 88.12 92 GLY A CA 1
ATOM 697 C C . GLY A 1 92 ? -0.119 -7.012 15.426 1.00 88.12 92 GLY A C 1
ATOM 698 O O . GLY A 1 92 ? 0.918 -7.624 15.165 1.00 88.12 92 GLY A O 1
ATOM 699 N N . GLN A 1 93 ? -1.312 -7.612 15.453 1.00 89.19 93 GLN A N 1
ATOM 700 C CA . GLN A 1 93 ? -1.516 -9.035 15.161 1.00 89.19 93 GLN A CA 1
ATOM 701 C C . GLN A 1 93 ? -1.112 -9.383 13.721 1.00 89.19 93 GLN A C 1
ATOM 703 O O . GLN A 1 93 ? -0.420 -10.378 13.498 1.00 89.19 93 GLN A O 1
ATOM 708 N N . VAL A 1 94 ? -1.477 -8.542 12.749 1.00 87.69 94 VAL A N 1
ATOM 709 C CA . VAL A 1 94 ? -1.104 -8.726 11.338 1.00 87.69 94 VAL A CA 1
ATOM 710 C C . VAL A 1 94 ? 0.408 -8.610 11.148 1.00 87.69 94 VAL A C 1
ATOM 712 O O . VAL A 1 94 ? 0.997 -9.485 10.520 1.00 87.69 94 VAL A O 1
ATOM 715 N N . ILE A 1 95 ? 1.060 -7.602 11.740 1.00 85.56 95 ILE A N 1
ATOM 716 C CA . ILE A 1 95 ? 2.525 -7.435 11.672 1.00 85.56 95 ILE A CA 1
ATOM 717 C C . ILE A 1 95 ? 3.245 -8.637 12.291 1.00 85.56 95 ILE A C 1
ATOM 719 O O . ILE A 1 95 ? 4.254 -9.094 11.768 1.00 85.56 95 ILE A O 1
ATOM 723 N N . ARG A 1 96 ? 2.719 -9.185 13.390 1.00 85.69 96 ARG A N 1
ATOM 724 C CA . ARG A 1 96 ? 3.297 -10.367 14.037 1.00 85.69 96 ARG A CA 1
ATOM 725 C C . ARG A 1 96 ? 3.180 -11.622 13.170 1.00 85.69 96 ARG A C 1
ATOM 727 O O . ARG A 1 96 ? 4.079 -12.458 13.192 1.00 85.69 96 ARG A O 1
ATOM 734 N N . LYS A 1 97 ? 2.074 -11.767 12.435 1.00 84.75 97 LYS A N 1
ATOM 735 C CA . LYS A 1 97 ? 1.819 -12.912 11.547 1.00 84.75 97 LYS A CA 1
ATOM 736 C C . LYS A 1 97 ? 2.498 -12.763 10.184 1.00 84.75 97 LYS A C 1
ATOM 738 O O . LYS A 1 97 ? 2.774 -13.766 9.533 1.00 84.75 97 LYS A O 1
ATOM 743 N N . TYR A 1 98 ? 2.760 -11.531 9.750 1.00 83.06 98 TYR A N 1
ATOM 744 C CA . TYR A 1 98 ? 3.379 -11.227 8.469 1.00 83.06 98 TYR A CA 1
ATOM 745 C C . TYR A 1 98 ? 4.902 -11.071 8.623 1.00 83.06 98 TYR A C 1
ATOM 747 O O . TYR A 1 98 ? 5.375 -10.071 9.153 1.00 83.06 98 TYR A O 1
ATOM 755 N N . PRO A 1 99 ? 5.711 -12.026 8.134 1.00 67.75 99 PRO A N 1
ATOM 756 C CA . PRO A 1 99 ? 7.150 -12.063 8.407 1.00 67.75 99 PRO A CA 1
ATOM 757 C C . PRO A 1 99 ? 7.964 -11.018 7.625 1.00 67.75 99 PRO A C 1
ATOM 759 O O . PRO A 1 99 ? 9.174 -10.905 7.819 1.00 67.75 99 PRO A O 1
ATOM 762 N N . LYS A 1 100 ? 7.341 -10.275 6.702 1.00 74.88 100 LYS A N 1
ATOM 763 C CA . LYS A 1 100 ? 8.013 -9.251 5.894 1.00 74.88 100 LYS A CA 1
ATOM 764 C C . LYS A 1 100 ? 7.837 -7.869 6.513 1.00 74.88 100 LYS A C 1
ATOM 766 O O . LYS A 1 100 ? 6.815 -7.572 7.124 1.00 74.88 100 LYS A O 1
ATOM 771 N N . LYS A 1 101 ? 8.814 -6.987 6.266 1.00 65.62 101 LYS A N 1
ATOM 772 C CA . LYS A 1 101 ? 8.680 -5.558 6.572 1.00 65.62 101 LYS A CA 1
ATOM 773 C C . LYS A 1 101 ? 7.431 -5.010 5.886 1.00 65.62 101 LYS A C 1
ATOM 775 O O . LYS A 1 101 ? 7.338 -5.039 4.660 1.00 65.62 101 LYS A O 1
ATOM 780 N N . ILE A 1 102 ? 6.510 -4.506 6.694 1.00 74.94 102 ILE A N 1
ATOM 781 C CA . ILE A 1 102 ? 5.295 -3.839 6.253 1.00 74.94 102 ILE A CA 1
ATOM 782 C C . ILE A 1 102 ? 5.242 -2.446 6.865 1.00 74.94 102 ILE A C 1
ATOM 784 O O . ILE A 1 102 ? 5.670 -2.240 8.002 1.00 74.94 102 ILE A O 1
ATOM 788 N N . ASP A 1 103 ? 4.741 -1.491 6.092 1.00 76.62 103 ASP A N 1
ATOM 789 C CA . ASP A 1 103 ? 4.498 -0.149 6.594 1.00 76.62 103 ASP A CA 1
ATOM 790 C C . ASP A 1 103 ? 3.259 -0.163 7.499 1.00 76.62 103 ASP A C 1
ATOM 792 O O . ASP A 1 103 ? 2.148 -0.449 7.048 1.00 76.62 103 ASP A O 1
ATOM 796 N N . ALA A 1 104 ? 3.450 0.105 8.792 1.00 75.50 104 ALA A N 1
ATOM 797 C CA . ALA A 1 104 ? 2.362 0.084 9.768 1.00 75.50 104 ALA A CA 1
ATOM 798 C C . ALA A 1 104 ? 1.323 1.191 9.510 1.00 75.50 104 ALA A C 1
ATOM 800 O O . ALA A 1 104 ? 0.144 0.997 9.808 1.00 75.50 104 ALA A O 1
ATOM 801 N N . GLY A 1 105 ? 1.741 2.327 8.937 1.00 74.44 105 GLY A N 1
ATOM 802 C CA . GLY A 1 105 ? 0.846 3.422 8.564 1.00 74.44 105 GLY A CA 1
ATOM 803 C C . GLY A 1 105 ? -0.081 3.020 7.420 1.00 74.44 105 GLY A C 1
ATOM 804 O O . GLY A 1 105 ? -1.301 3.100 7.554 1.00 74.44 105 GLY A O 1
ATOM 805 N N . GLY A 1 106 ? 0.492 2.492 6.337 1.00 78.75 106 GLY A N 1
ATOM 806 C CA . GLY A 1 106 ? -0.251 1.987 5.184 1.00 78.75 106 GLY A CA 1
ATOM 807 C C . GLY A 1 106 ? -1.137 0.786 5.518 1.00 78.75 106 GLY A C 1
ATOM 808 O O . GLY A 1 106 ? -2.266 0.705 5.037 1.00 78.75 106 GLY A O 1
ATOM 809 N N . LEU A 1 107 ? -0.674 -0.123 6.385 1.00 81.75 107 LEU A N 1
ATOM 810 C CA . LEU A 1 107 ? -1.478 -1.253 6.859 1.00 81.75 107 LEU A CA 1
ATOM 811 C C . LEU A 1 107 ? -2.691 -0.781 7.664 1.00 81.75 107 LEU A C 1
ATOM 813 O O . LEU A 1 107 ? -3.801 -1.253 7.427 1.00 81.75 107 LEU A O 1
ATOM 817 N N . ARG A 1 108 ? -2.494 0.164 8.590 1.00 83.94 108 ARG A N 1
ATOM 818 C CA . ARG A 1 108 ? -3.586 0.739 9.378 1.00 83.94 108 ARG A CA 1
ATOM 819 C C . ARG A 1 108 ? -4.645 1.362 8.476 1.00 83.94 108 ARG A C 1
ATOM 821 O O . ARG A 1 108 ? -5.815 1.043 8.646 1.00 83.94 108 ARG A O 1
ATOM 828 N N . GLU A 1 109 ? -4.246 2.213 7.532 1.00 81.75 109 GLU A N 1
ATOM 829 C CA . GLU A 1 109 ? -5.189 2.879 6.623 1.00 81.75 109 GLU A CA 1
ATOM 830 C C . GLU A 1 109 ? -5.962 1.861 5.772 1.00 81.75 109 GLU A C 1
ATOM 832 O O . GLU A 1 109 ? -7.157 2.011 5.518 1.00 81.75 109 GLU A O 1
ATOM 837 N N . ARG A 1 110 ? -5.298 0.773 5.370 1.00 81.56 110 ARG A N 1
ATOM 838 C CA . ARG A 1 110 ? -5.935 -0.299 4.608 1.00 81.56 110 ARG A CA 1
ATOM 839 C C . ARG A 1 110 ? -6.936 -1.103 5.433 1.00 81.56 110 ARG A C 1
ATOM 841 O O . ARG A 1 110 ? -8.018 -1.392 4.936 1.00 81.56 110 ARG A O 1
ATOM 848 N N . MET A 1 111 ? -6.601 -1.432 6.681 1.00 81.81 111 MET A N 1
ATOM 849 C CA . MET A 1 111 ? -7.525 -2.103 7.599 1.00 81.81 111 MET A CA 1
ATOM 850 C C . MET A 1 111 ? -8.708 -1.209 7.971 1.00 81.81 111 MET A C 1
ATOM 852 O O . MET A 1 111 ? -9.835 -1.685 8.014 1.00 81.81 111 MET A O 1
ATOM 856 N N . GLU A 1 112 ? -8.464 0.083 8.183 1.00 82.75 112 GLU A N 1
ATOM 857 C CA . GLU A 1 112 ? -9.501 1.093 8.405 1.00 82.75 112 GLU A CA 1
ATOM 858 C C . GLU A 1 112 ? -10.493 1.115 7.238 1.00 82.75 112 GLU A C 1
ATOM 860 O O . GLU A 1 112 ? -11.676 0.884 7.458 1.00 82.75 112 GLU A O 1
ATOM 865 N N . LYS A 1 113 ? -10.020 1.219 5.988 1.00 81.38 113 LYS A N 1
ATOM 866 C CA . LYS A 1 113 ? -10.887 1.157 4.794 1.00 81.38 113 LYS A CA 1
ATOM 867 C C . LYS A 1 113 ? -11.676 -0.148 4.645 1.00 81.38 113 LYS A C 1
ATOM 869 O O . LYS A 1 113 ? -12.700 -0.143 3.976 1.00 81.38 113 LYS A O 1
ATOM 874 N N . MET A 1 114 ? -11.191 -1.254 5.208 1.00 75.38 114 MET A N 1
ATOM 875 C CA . MET A 1 114 ? -11.842 -2.568 5.118 1.00 75.38 114 MET A CA 1
ATOM 876 C C . MET A 1 114 ? -12.895 -2.789 6.216 1.00 75.38 114 MET A C 1
ATOM 878 O O . MET A 1 114 ? -13.763 -3.648 6.073 1.00 75.38 114 MET A O 1
ATOM 882 N N . LEU A 1 115 ? -12.779 -2.062 7.333 1.00 77.94 115 LEU A N 1
ATOM 883 C CA . LEU A 1 115 ? -13.631 -2.193 8.518 1.00 77.94 115 LEU A CA 1
ATOM 884 C C . LEU A 1 115 ? -14.666 -1.063 8.656 1.00 77.94 115 LEU A C 1
ATOM 886 O O . LEU A 1 115 ? -15.632 -1.244 9.407 1.00 77.94 115 LEU A O 1
ATOM 890 N N . GLN A 1 116 ? -14.431 0.070 7.984 1.00 68.56 116 GLN A N 1
ATOM 891 C CA . GLN A 1 116 ? -15.348 1.206 7.843 1.00 68.56 116 GLN A CA 1
ATOM 892 C C . GLN A 1 116 ? -16.570 0.828 6.998 1.00 68.56 116 GLN A C 1
ATOM 894 O O . GLN A 1 116 ? -17.682 1.255 7.379 1.00 68.56 116 GLN A O 1
#

Solvent-accessible surface area (backbone atoms only — not comparable to full-atom values): 6713 Å² total; per-residue (Å²): 137,53,74,63,61,49,48,53,53,25,41,62,57,17,54,81,66,77,46,54,62,69,58,54,51,48,46,50,65,73,64,65,56,59,76,90,81,50,53,43,68,58,51,36,52,50,46,59,68,47,60,48,78,70,47,61,65,46,55,59,47,49,53,45,46,53,50,52,48,68,76,34,52,66,39,54,51,41,32,70,72,68,35,65,67,31,50,56,52,51,48,52,53,40,55,73,71,40,92,62,96,70,59,66,67,63,49,44,55,53,53,47,72,73,68,110

Sequence (116 aa):
KTTADYFEEAVKIGAGHMIAPKQIANVVINKKIDISSTLPAHLITQIASSKQTATLSDEALEKIITQIVDENPKAVEDYKKGKSNALMFLVGQVIRKYPKKIDAGGLRERMEKMLQ

Foldseek 3Di:
DDPVVLLVVLVVLLVVLVDDSVLLVCCVPVVVDDSVPDHSNVSSVVCSVVVCVPVVVVVVLVVLLVVLCVVCVVLLVCVVVVNVVSLVVSLVSSPVVDPDDDDSVVSSVVSVVVSD

Radius of gyration: 19.88 Å; Cα contacts (8 Å, |Δi|>4): 84; chains: 1; bounding box: 40×25×49 Å

Mean predicted aligned error: 12.45 Å